Protein AF-A0AAW0KJM0-F1 (afdb_monomer)

Foldseek 3Di:
DDPLVVVQADPAQAAFWADDTRQRPHDAQDWDDDPNDTDHTYFGDQRYQHNHNPDGGPSNVVVVVVCVQQQVVPVVSHGPVPPDDPD

Radius of gyration: 17.76 Å; Cα contacts (8 Å, |Δi|>4): 141; chains: 1; bounding box: 42×33×50 Å

Mean predicted aligned error: 8.23 Å

Solvent-accessible surface area (backbone atoms only — not comparable to full-atom values): 5071 Å² total; per-residue (Å²): 134,55,81,55,49,81,71,63,28,54,67,43,83,34,27,49,20,37,47,88,58,62,57,14,84,28,62,65,80,36,74,41,83,51,95,97,41,75,44,77,27,54,87,60,78,75,42,25,33,22,33,32,84,86,43,64,20,72,56,40,49,49,57,54,46,57,45,49,47,59,7,80,80,41,87,72,76,40,29,51,90,61,63,76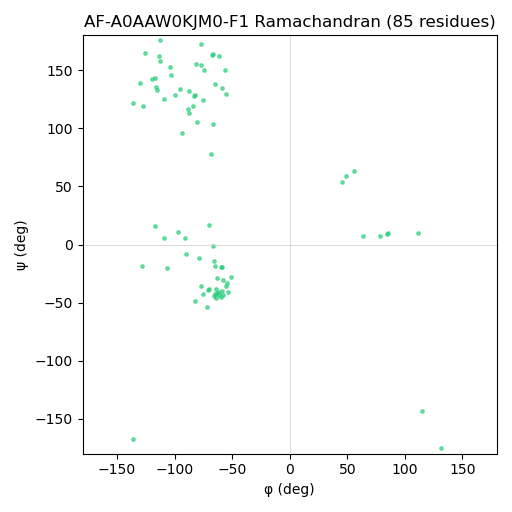,68,92,126

pLDDT: mean 79.24, std 11.07, range [46.59, 95.75]

Secondary structure (DSSP, 8-state):
--TTGGGT-SSTTS-SSSSSSSS--SPTTSEEEETTEEEE-----TT-SBSSSS-B-HHHHHHHHHHHHTTTTSSS---GGGS----

Organism: Quercus suber (NCBI:txid583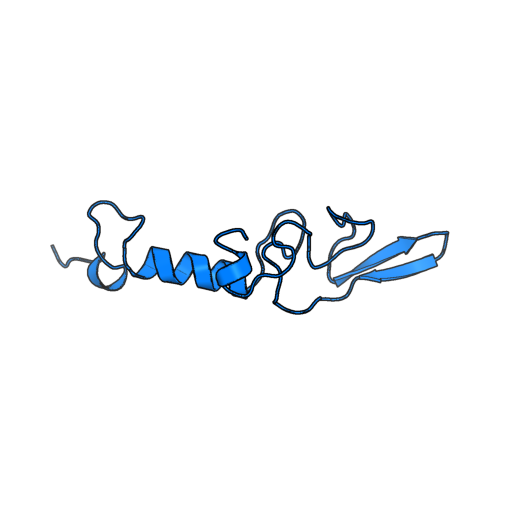31)

Sequence (87 aa):
MTRLQHRGFEIPLVACCGYGGTYNNGGCGGKFPVNRSQIFVGSCEHLKINWNEIHYTKAANKFVFDQISTGAFSYPLVPLKMACRNI

Structure (mmCIF, N/CA/C/O backbone):
data_AF-A0AAW0KJM0-F1
#
_entry.id   AF-A0AAW0KJM0-F1
#
loop_
_atom_site.group_PDB
_atom_site.id
_atom_site.type_symbol
_atom_site.label_atom_id
_atom_site.label_alt_id
_atom_site.label_comp_id
_atom_site.label_asym_id
_atom_site.label_entity_id
_atom_site.label_seq_id
_atom_site.pdbx_PDB_ins_code
_atom_site.Cartn_x
_atom_site.Cartn_y
_atom_site.Cartn_z
_atom_site.occupancy
_atom_site.B_iso_or_equiv
_atom_site.auth_seq_id
_atom_site.auth_comp_id
_atom_site.auth_asym_id
_atom_site.auth_atom_id
_atom_site.pdbx_PDB_model_num
ATOM 1 N N . MET A 1 1 ? 4.972 -19.307 4.428 1.00 46.59 1 MET A N 1
ATOM 2 C CA . MET A 1 1 ? 4.170 -18.261 3.756 1.00 46.59 1 MET A CA 1
ATOM 3 C C . MET A 1 1 ? 3.947 -17.112 4.723 1.00 46.59 1 MET A C 1
ATOM 5 O O . MET A 1 1 ? 3.721 -17.364 5.900 1.00 46.59 1 MET A O 1
ATOM 9 N N . THR A 1 2 ? 4.065 -15.864 4.274 1.00 60.09 2 THR A N 1
ATOM 10 C CA . THR A 1 2 ? 3.807 -14.689 5.128 1.00 60.09 2 THR A CA 1
ATOM 11 C C . THR A 1 2 ? 2.302 -14.409 5.213 1.00 60.09 2 THR A C 1
ATOM 13 O O . THR A 1 2 ? 1.548 -14.750 4.303 1.00 60.09 2 THR A O 1
ATOM 16 N N . ARG A 1 3 ? 1.836 -13.748 6.286 1.00 63.66 3 ARG A N 1
ATOM 17 C CA . ARG A 1 3 ? 0.415 -13.364 6.484 1.00 63.66 3 ARG A CA 1
ATOM 18 C C . ARG A 1 3 ? -0.190 -12.628 5.276 1.00 63.66 3 ARG A C 1
ATOM 20 O O . ARG A 1 3 ? -1.392 -12.698 5.053 1.00 63.66 3 ARG A O 1
ATOM 27 N N . LEU A 1 4 ? 0.650 -11.939 4.507 1.00 62.88 4 LEU A N 1
ATOM 28 C CA . LEU A 1 4 ? 0.289 -11.161 3.322 1.00 62.88 4 LEU A CA 1
ATOM 29 C C . LEU A 1 4 ? 0.036 -12.048 2.092 1.00 62.88 4 LEU A C 1
ATOM 31 O O . LEU A 1 4 ? -0.912 -11.794 1.355 1.00 62.88 4 LEU A O 1
ATOM 35 N N . GLN A 1 5 ? 0.790 -13.140 1.932 1.00 60.34 5 GLN A N 1
ATOM 36 C CA . GLN A 1 5 ? 0.560 -14.125 0.866 1.00 60.34 5 GLN A CA 1
ATOM 37 C C . GLN A 1 5 ? -0.800 -14.819 1.026 1.00 60.34 5 GLN A C 1
ATOM 39 O O . GLN A 1 5 ? -1.533 -14.978 0.057 1.00 60.34 5 GLN A O 1
ATOM 44 N N . HIS A 1 6 ? -1.212 -15.118 2.263 1.00 61.94 6 HIS A N 1
ATOM 45 C CA . HIS A 1 6 ? -2.549 -15.661 2.551 1.00 61.94 6 HIS A CA 1
ATOM 46 C C . HIS A 1 6 ? -3.702 -14.687 2.260 1.00 61.94 6 HIS A C 1
ATOM 48 O O . HIS A 1 6 ? -4.861 -15.092 2.238 1.00 61.94 6 HIS A O 1
ATOM 54 N N . ARG A 1 7 ? -3.409 -13.397 2.072 1.00 66.12 7 ARG A N 1
ATOM 55 C CA . ARG A 1 7 ? -4.393 -12.361 1.729 1.00 66.12 7 ARG A CA 1
ATOM 56 C C . ARG A 1 7 ? -4.438 -12.068 0.224 1.00 66.12 7 ARG A C 1
ATOM 58 O O . ARG A 1 7 ? -5.078 -11.099 -0.165 1.00 66.12 7 ARG A O 1
ATOM 65 N N . GLY A 1 8 ? -3.780 -12.891 -0.598 1.00 73.25 8 GLY A N 1
ATOM 66 C CA . GLY A 1 8 ? -3.760 -12.753 -2.056 1.00 73.25 8 GLY A CA 1
ATOM 67 C C . GLY A 1 8 ? -2.693 -11.797 -2.592 1.00 73.25 8 GLY A C 1
ATOM 68 O O . GLY A 1 8 ? -2.728 -11.478 -3.775 1.00 73.25 8 GLY A O 1
ATOM 69 N N . PHE A 1 9 ? -1.753 -11.334 -1.754 1.00 77.62 9 PHE A N 1
ATOM 70 C CA . PHE A 1 9 ? -0.626 -10.528 -2.226 1.00 77.62 9 PHE A CA 1
ATOM 71 C C . PHE A 1 9 ? 0.539 -11.419 -2.653 1.00 77.62 9 PHE A C 1
ATOM 73 O O . PHE A 1 9 ? 1.191 -12.063 -1.822 1.00 77.62 9 PHE A O 1
ATOM 80 N N . GLU A 1 10 ? 0.840 -11.412 -3.943 1.00 73.19 10 GLU A N 1
ATOM 81 C CA . GLU A 1 10 ? 1.993 -12.099 -4.508 1.00 73.19 10 GLU A CA 1
ATOM 82 C C . GLU A 1 10 ? 3.219 -11.184 -4.457 1.00 73.19 10 GLU A C 1
ATOM 84 O O . GLU A 1 10 ? 3.164 -10.015 -4.830 1.00 73.19 10 GLU A O 1
ATOM 89 N N . ILE A 1 11 ? 4.345 -11.721 -3.973 1.00 72.00 11 ILE A N 1
ATOM 90 C CA . ILE A 1 11 ? 5.637 -11.015 -3.892 1.00 72.00 11 ILE A CA 1
ATOM 91 C C . ILE A 1 11 ? 5.492 -9.607 -3.254 1.00 72.00 11 ILE A C 1
ATOM 93 O O . ILE A 1 11 ? 5.820 -8.591 -3.869 1.00 72.00 11 ILE A O 1
ATOM 97 N N . PRO A 1 12 ? 4.991 -9.518 -2.005 1.00 67.31 12 PRO A N 1
ATOM 98 C CA . PRO A 1 12 ? 4.423 -8.290 -1.442 1.00 67.31 12 PRO A CA 1
ATOM 99 C C . PRO A 1 12 ? 5.371 -7.083 -1.412 1.00 67.31 12 PRO A C 1
ATOM 101 O O . PRO A 1 12 ? 4.908 -5.953 -1.505 1.00 67.31 12 PRO A O 1
ATOM 104 N N . LEU A 1 13 ? 6.681 -7.304 -1.278 1.00 73.88 13 LEU A N 1
ATOM 105 C CA . LEU A 1 13 ? 7.664 -6.232 -1.090 1.00 73.88 13 LEU A CA 1
ATOM 106 C C . LEU A 1 13 ? 8.245 -5.673 -2.397 1.00 73.88 13 LEU A C 1
ATOM 108 O O . LEU A 1 13 ? 8.942 -4.664 -2.355 1.00 73.88 13 LEU A O 1
ATOM 112 N N . VAL A 1 14 ? 7.956 -6.287 -3.547 1.00 76.88 14 VAL A N 1
ATOM 113 C CA . VAL A 1 14 ? 8.414 -5.780 -4.846 1.00 76.88 14 VAL A CA 1
ATOM 114 C C . VAL A 1 14 ? 7.469 -4.683 -5.319 1.00 76.88 14 VAL A C 1
ATOM 116 O O . VAL A 1 14 ? 6.253 -4.887 -5.376 1.00 76.88 14 VAL A O 1
ATOM 119 N N . ALA A 1 15 ? 8.027 -3.533 -5.693 1.00 76.19 15 ALA A N 1
ATOM 120 C CA . ALA A 1 15 ? 7.254 -2.453 -6.286 1.00 76.19 15 ALA A CA 1
ATOM 121 C C . ALA A 1 15 ? 6.562 -2.925 -7.574 1.00 76.19 15 ALA A C 1
ATOM 123 O O . ALA A 1 15 ? 7.116 -3.633 -8.420 1.00 76.19 15 ALA A O 1
ATOM 124 N N . CYS A 1 16 ? 5.292 -2.572 -7.693 1.00 77.81 16 CYS A N 1
ATOM 125 C CA . CYS A 1 16 ? 4.433 -3.041 -8.759 1.00 77.81 16 CYS A CA 1
ATOM 126 C C . CYS A 1 16 ? 4.740 -2.333 -10.074 1.00 77.81 16 CYS A C 1
ATOM 128 O O . CYS A 1 16 ? 4.840 -2.986 -11.111 1.00 77.81 16 CYS A O 1
ATOM 130 N N . CYS A 1 17 ? 4.943 -1.026 -10.000 1.00 76.62 17 CYS A N 1
ATOM 131 C CA . CYS A 1 17 ? 5.191 -0.162 -11.125 1.00 76.62 17 CYS A CA 1
ATOM 132 C C . CYS A 1 17 ? 6.557 0.521 -10.989 1.00 76.62 17 CYS A C 1
ATOM 134 O O . CYS A 1 17 ? 6.979 0.889 -9.893 1.00 76.62 17 CYS A O 1
ATOM 136 N N . GLY A 1 18 ? 7.225 0.653 -12.135 1.00 74.69 18 GLY A N 1
ATOM 137 C CA . GLY A 1 18 ? 8.530 1.272 -12.327 1.00 74.69 18 GLY A CA 1
ATOM 138 C C . GLY A 1 18 ? 9.462 0.394 -13.157 1.00 74.69 18 GLY A C 1
ATOM 139 O O . GLY A 1 18 ? 9.047 -0.623 -13.714 1.00 74.69 18 GLY A O 1
ATOM 140 N N . TYR A 1 19 ? 10.711 0.830 -13.295 1.00 73.12 19 TYR A N 1
ATOM 141 C CA . TYR A 1 19 ? 11.723 0.157 -14.107 1.00 73.12 19 TYR A CA 1
ATOM 142 C C . TYR A 1 19 ? 13.013 -0.036 -13.303 1.00 73.12 19 TYR A C 1
ATOM 144 O O . TYR A 1 19 ? 13.425 0.877 -12.590 1.00 73.12 19 TYR A O 1
ATOM 152 N N . GLY A 1 20 ? 13.665 -1.198 -13.431 1.00 69.44 20 GLY A N 1
ATOM 153 C CA . GLY A 1 20 ? 14.973 -1.464 -12.811 1.00 69.44 20 GLY A CA 1
ATOM 154 C C . GLY A 1 20 ? 15.006 -2.498 -11.676 1.00 69.44 20 GLY A C 1
ATOM 155 O O . GLY A 1 20 ? 16.047 -2.639 -11.042 1.00 69.44 20 GLY A O 1
ATOM 156 N N . GLY A 1 21 ? 13.928 -3.250 -11.417 1.00 68.50 21 GLY A N 1
ATOM 157 C CA . GLY A 1 21 ? 13.955 -4.418 -10.520 1.00 68.50 21 GLY A CA 1
ATOM 158 C C . GLY A 1 21 ? 13.105 -4.250 -9.259 1.00 68.50 21 GLY A C 1
ATOM 159 O O . GLY A 1 21 ? 12.028 -3.673 -9.309 1.00 68.50 21 GLY A O 1
ATOM 160 N N . THR A 1 22 ? 13.564 -4.778 -8.120 1.00 63.56 22 THR A N 1
ATOM 161 C CA . THR A 1 22 ? 12.793 -4.860 -6.859 1.00 63.56 22 THR A CA 1
ATOM 162 C C . THR A 1 22 ? 12.233 -3.516 -6.366 1.00 63.56 22 THR A C 1
ATOM 164 O O . THR A 1 22 ? 11.143 -3.500 -5.789 1.00 63.56 22 THR A O 1
ATOM 167 N N . TYR A 1 23 ? 12.948 -2.411 -6.619 1.00 58.00 23 TYR A N 1
ATOM 168 C CA . TYR A 1 23 ? 12.609 -1.067 -6.126 1.00 58.00 23 TYR A CA 1
ATOM 169 C C . TYR A 1 23 ? 12.053 -0.121 -7.201 1.00 58.00 23 TYR A C 1
ATOM 171 O O . TYR A 1 23 ? 11.248 0.731 -6.867 1.00 58.00 23 TYR A O 1
ATOM 179 N N . ASN A 1 24 ? 12.292 -0.387 -8.492 1.00 64.81 24 ASN A N 1
ATOM 180 C CA . ASN A 1 24 ? 11.554 0.236 -9.598 1.00 64.81 24 ASN A CA 1
ATOM 181 C C . ASN A 1 24 ? 11.575 1.786 -9.595 1.00 64.81 24 ASN A C 1
ATOM 183 O O . ASN A 1 24 ? 10.548 2.459 -9.574 1.00 64.81 24 ASN A O 1
ATOM 187 N N . ASN A 1 25 ? 12.775 2.343 -9.750 1.00 63.25 25 ASN A N 1
ATOM 188 C CA . ASN A 1 25 ? 13.114 3.772 -9.673 1.00 63.25 25 ASN A CA 1
ATOM 189 C C . ASN A 1 25 ? 12.512 4.655 -10.799 1.00 63.25 25 ASN A C 1
ATOM 191 O O . ASN A 1 25 ? 12.756 5.861 -10.864 1.00 63.25 25 ASN A O 1
ATOM 195 N N . GLY A 1 26 ? 11.775 4.062 -11.741 1.00 68.00 26 GLY A N 1
ATOM 196 C CA . GLY A 1 26 ? 11.111 4.769 -12.835 1.00 68.00 26 GLY A CA 1
ATOM 197 C C . GLY A 1 26 ? 9.716 5.230 -12.425 1.00 68.00 26 GLY A C 1
ATOM 198 O O . GLY A 1 26 ? 8.851 4.402 -12.162 1.00 68.00 26 GLY A O 1
ATOM 199 N N . GLY A 1 27 ? 9.473 6.541 -12.392 1.00 70.44 27 GLY A N 1
ATOM 200 C CA . GLY A 1 27 ? 8.160 7.094 -12.050 1.00 70.44 27 GLY A CA 1
ATOM 201 C C . GLY A 1 27 ? 7.028 6.542 -12.930 1.00 70.44 27 GLY A C 1
ATOM 202 O O . GLY A 1 27 ? 7.105 6.554 -14.159 1.00 70.44 27 GLY A O 1
ATOM 203 N N . CYS A 1 28 ? 5.962 6.073 -12.285 1.00 77.81 28 CYS A N 1
ATOM 204 C CA . CYS A 1 28 ? 4.768 5.534 -12.934 1.00 77.81 28 CYS A CA 1
ATOM 205 C C . CYS A 1 28 ? 4.006 6.590 -13.737 1.00 77.81 28 CYS A C 1
ATOM 207 O O . CYS A 1 28 ? 3.809 7.705 -13.258 1.00 77.81 28 CYS A O 1
ATOM 209 N N . GLY A 1 29 ? 3.525 6.226 -14.929 1.00 76.56 29 GLY A N 1
ATOM 210 C CA . GLY A 1 29 ? 2.781 7.132 -15.813 1.00 76.56 29 GLY A CA 1
ATOM 211 C C . GLY A 1 29 ? 3.666 8.106 -16.597 1.00 76.56 29 GLY A C 1
ATOM 212 O O . GLY A 1 29 ? 3.151 8.993 -17.275 1.00 76.56 29 GLY A O 1
ATOM 213 N N . GLY A 1 30 ? 4.989 7.943 -16.516 1.00 81.50 30 GLY A N 1
ATOM 214 C CA . GLY A 1 30 ? 5.972 8.745 -17.234 1.00 81.50 30 GLY A CA 1
ATOM 215 C C . GLY A 1 30 ? 6.733 7.957 -18.296 1.00 81.50 30 GLY A C 1
ATOM 216 O O . GLY A 1 30 ? 6.588 6.741 -18.449 1.00 81.50 30 GLY A O 1
ATOM 217 N N . LYS A 1 31 ? 7.587 8.674 -19.031 1.00 84.06 31 LYS A N 1
ATOM 218 C CA . LYS A 1 31 ? 8.610 8.065 -19.883 1.00 84.06 31 LYS A CA 1
ATOM 219 C C . LYS A 1 31 ? 9.929 7.995 -19.125 1.00 84.06 31 LYS A C 1
ATOM 221 O O . LYS A 1 31 ? 10.346 8.990 -18.538 1.00 84.06 31 LYS A O 1
ATOM 226 N N . PHE A 1 32 ? 10.592 6.847 -19.172 1.00 81.00 32 PHE A N 1
ATOM 227 C CA . P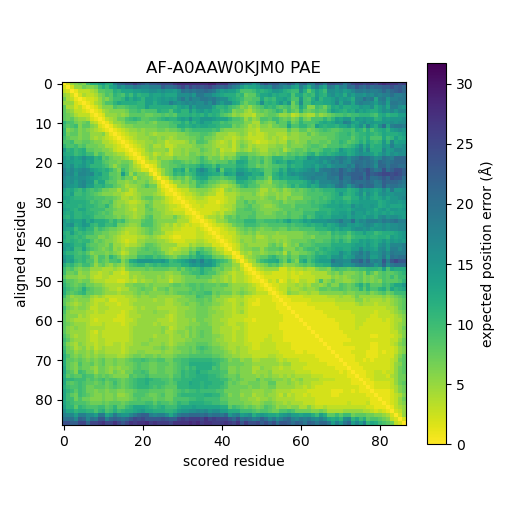HE A 1 32 ? 11.881 6.627 -18.523 1.00 81.00 32 PHE A CA 1
ATOM 228 C C . PHE A 1 32 ? 12.972 6.356 -19.573 1.00 81.00 32 PHE A C 1
ATOM 230 O O . PHE A 1 32 ? 12.734 5.573 -20.500 1.00 81.00 32 PHE A O 1
ATOM 237 N N . PRO A 1 33 ? 14.148 7.005 -19.482 1.00 83.31 33 PRO A N 1
ATOM 238 C CA . PRO A 1 33 ? 15.237 6.786 -20.424 1.00 83.31 33 PRO A CA 1
ATOM 239 C C . PRO A 1 33 ? 15.946 5.456 -20.143 1.00 83.31 33 PRO A C 1
ATOM 241 O O . PRO A 1 33 ? 16.451 5.220 -19.049 1.00 83.31 33 PRO A O 1
ATOM 244 N N . VAL A 1 34 ? 16.026 4.597 -21.155 1.00 82.69 34 VAL A N 1
ATOM 245 C CA . VAL A 1 34 ? 16.728 3.308 -21.114 1.00 82.69 34 VAL A CA 1
ATOM 246 C C . VAL A 1 34 ? 17.520 3.159 -22.403 1.00 82.69 34 VAL A C 1
ATOM 248 O O . VAL A 1 34 ? 16.940 3.195 -23.484 1.00 82.69 34 VAL A O 1
ATOM 251 N N . ASN A 1 35 ? 18.843 2.993 -22.310 1.00 82.19 35 ASN A N 1
ATOM 252 C CA . ASN A 1 35 ? 19.723 2.726 -23.458 1.00 82.19 35 ASN A CA 1
ATOM 253 C C . ASN A 1 35 ? 19.450 3.634 -24.676 1.00 82.19 35 ASN A C 1
ATOM 255 O O . ASN A 1 35 ? 19.211 3.158 -25.783 1.00 82.19 35 ASN A O 1
ATOM 259 N N . ARG A 1 36 ? 19.466 4.958 -24.459 1.00 86.56 36 ARG A N 1
ATOM 260 C CA . ARG A 1 36 ? 19.197 6.003 -25.477 1.00 86.56 36 ARG A CA 1
ATOM 261 C C . ARG A 1 36 ? 17.781 5.995 -26.077 1.00 86.56 36 ARG A C 1
ATOM 263 O O . ARG A 1 36 ? 17.515 6.769 -26.989 1.00 86.56 36 ARG A O 1
ATOM 270 N N . SER A 1 37 ? 16.874 5.179 -25.548 1.00 86.25 37 SER A N 1
ATOM 271 C CA . SER A 1 37 ? 15.454 5.139 -25.911 1.00 86.25 37 SER A CA 1
ATOM 272 C C . SER A 1 37 ? 14.581 5.591 -24.737 1.00 86.25 37 SER A C 1
ATOM 274 O O . SER A 1 37 ? 15.032 5.619 -23.594 1.00 86.25 37 SER A O 1
ATOM 276 N N . GLN A 1 38 ? 13.323 5.951 -25.001 1.00 86.94 38 GLN A N 1
ATOM 277 C CA . GLN A 1 38 ? 12.331 6.231 -23.960 1.00 86.94 38 GLN A CA 1
ATOM 278 C C . GLN A 1 38 ? 11.291 5.117 -23.924 1.00 86.94 38 GLN A C 1
ATOM 280 O O . GLN A 1 38 ? 10.641 4.851 -24.933 1.00 86.94 38 GLN A O 1
ATOM 285 N N . ILE A 1 39 ? 11.101 4.507 -22.757 1.00 84.81 39 ILE A N 1
ATOM 286 C CA . ILE A 1 39 ? 10.017 3.549 -22.522 1.00 84.81 39 ILE A CA 1
ATOM 287 C C . ILE A 1 39 ? 8.907 4.211 -21.715 1.00 84.81 39 ILE A C 1
ATOM 289 O O . ILE A 1 39 ? 9.177 5.055 -20.863 1.00 84.81 39 ILE A O 1
ATOM 293 N N . PHE A 1 40 ? 7.658 3.832 -21.968 1.00 83.12 40 PHE A N 1
ATOM 294 C CA . PHE A 1 40 ? 6.549 4.227 -21.108 1.00 83.12 40 PHE A CA 1
ATOM 295 C C . PHE A 1 40 ? 6.456 3.272 -19.917 1.00 83.12 40 PHE A C 1
ATOM 297 O O . PHE A 1 40 ? 6.413 2.055 -20.095 1.00 83.12 40 PHE A O 1
ATOM 304 N N . VAL A 1 41 ? 6.418 3.826 -18.708 1.00 82.75 41 VAL A N 1
ATOM 305 C CA . VAL A 1 41 ? 6.274 3.058 -17.471 1.00 82.75 41 VAL A CA 1
ATOM 306 C C . VAL A 1 41 ? 4.793 2.996 -17.114 1.00 82.75 41 VAL A C 1
ATOM 308 O O . VAL A 1 41 ? 4.230 3.924 -16.529 1.00 82.75 41 VAL A O 1
ATOM 311 N N . GLY A 1 42 ? 4.159 1.899 -17.524 1.00 73.50 42 GLY A N 1
ATOM 312 C CA . GLY A 1 42 ? 2.739 1.651 -17.309 1.00 73.50 42 GLY A CA 1
ATOM 313 C C . GLY A 1 42 ? 2.388 1.206 -15.891 1.00 73.50 42 GLY A C 1
ATOM 314 O O . GLY A 1 42 ? 3.247 0.922 -15.057 1.00 73.50 42 GLY A O 1
ATOM 315 N N . SER A 1 43 ? 1.085 1.133 -15.640 1.00 74.62 43 SER A N 1
ATOM 316 C CA . SER A 1 43 ? 0.515 0.487 -14.463 1.00 74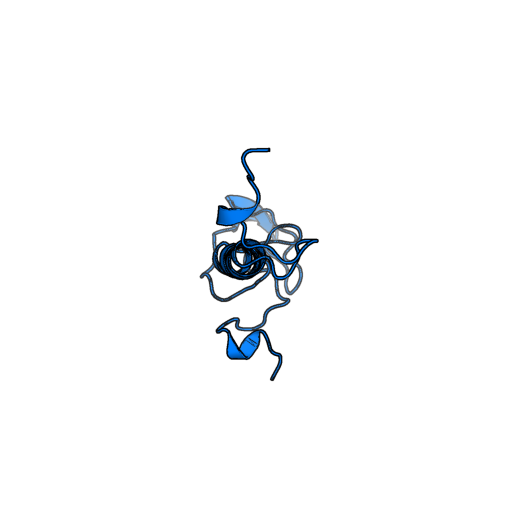.62 43 SER A CA 1
ATOM 317 C C . SER A 1 43 ? 0.737 -1.030 -14.476 1.00 74.62 43 SER A C 1
ATOM 319 O O . SER A 1 43 ? 1.018 -1.638 -15.504 1.00 74.62 43 SER A O 1
ATOM 321 N N . CYS A 1 44 ? 0.556 -1.648 -13.316 1.00 74.56 44 CYS A N 1
ATOM 322 C CA . CYS A 1 44 ? 0.631 -3.091 -13.096 1.00 74.56 44 CYS A CA 1
ATOM 323 C C . CYS A 1 44 ? -0.662 -3.596 -12.432 1.00 74.56 44 CYS A C 1
ATOM 325 O O . CYS A 1 44 ? -1.445 -2.806 -11.894 1.00 74.56 44 CYS A O 1
ATOM 327 N N . GLU A 1 45 ? -0.884 -4.911 -12.443 1.00 67.25 45 GLU A N 1
ATOM 328 C CA . GLU A 1 45 ? -2.059 -5.517 -11.811 1.00 67.25 45 GLU A CA 1
ATOM 329 C C . GLU A 1 45 ? -1.973 -5.563 -10.274 1.00 67.25 45 GLU A C 1
ATOM 331 O O . GLU A 1 45 ? -0.906 -5.657 -9.668 1.00 67.25 45 GLU A O 1
ATOM 336 N N . HIS A 1 46 ? -3.144 -5.493 -9.637 1.00 65.50 46 HIS A N 1
ATOM 337 C CA . HIS A 1 46 ? -3.371 -5.129 -8.232 1.00 65.50 46 HIS A CA 1
ATOM 338 C C . HIS A 1 46 ? -2.913 -6.143 -7.158 1.00 65.50 46 HIS A C 1
ATOM 340 O O . HIS A 1 46 ? -3.350 -6.038 -6.012 1.00 65.50 46 HIS A O 1
ATOM 346 N N . LEU A 1 47 ? -2.056 -7.114 -7.481 1.00 70.75 47 LEU A N 1
ATOM 347 C CA . LEU A 1 47 ? -1.686 -8.220 -6.580 1.00 70.75 47 LEU A CA 1
ATOM 348 C C . LEU A 1 47 ? -0.448 -7.945 -5.705 1.00 70.75 47 LEU A C 1
ATOM 350 O O . LEU A 1 47 ? -0.002 -8.823 -4.973 1.00 70.75 47 LEU A O 1
ATOM 354 N N . LYS A 1 48 ? 0.102 -6.726 -5.737 1.00 76.88 48 LYS A N 1
ATOM 355 C CA . LYS A 1 48 ? 1.279 -6.309 -4.950 1.00 76.88 48 LYS A CA 1
ATOM 356 C C . LYS A 1 48 ? 0.912 -5.265 -3.892 1.00 76.88 48 LYS A C 1
ATOM 358 O O . LYS A 1 48 ? -0.095 -4.572 -4.028 1.00 76.88 48 LYS A O 1
ATOM 363 N N . ILE A 1 49 ? 1.722 -5.132 -2.836 1.00 80.69 49 ILE A N 1
ATOM 364 C CA . ILE A 1 49 ? 1.484 -4.130 -1.775 1.00 80.69 49 ILE A CA 1
ATOM 365 C C . ILE A 1 49 ? 2.008 -2.763 -2.193 1.00 80.69 49 ILE A C 1
ATOM 367 O O . ILE A 1 49 ? 1.282 -1.776 -2.100 1.00 80.69 49 ILE A O 1
ATOM 371 N N . ASN A 1 50 ? 3.246 -2.711 -2.679 1.00 80.69 50 ASN A N 1
ATOM 372 C CA . ASN A 1 50 ? 3.896 -1.472 -3.090 1.00 80.69 50 ASN A CA 1
ATOM 373 C C . ASN A 1 50 ? 3.488 -1.130 -4.523 1.00 80.69 50 ASN A C 1
ATOM 375 O O . ASN A 1 50 ? 3.746 -1.908 -5.438 1.00 80.69 50 ASN A O 1
ATOM 379 N N . TRP A 1 51 ? 2.854 0.023 -4.733 1.00 76.81 51 TRP A N 1
ATOM 380 C CA . TRP A 1 51 ? 2.595 0.545 -6.074 1.00 76.81 51 TRP A CA 1
ATOM 381 C C . TRP A 1 51 ? 3.893 1.038 -6.706 1.00 76.81 51 TRP A C 1
ATOM 383 O O . TRP A 1 51 ? 4.277 0.569 -7.772 1.00 76.81 51 TRP A O 1
ATOM 393 N N . ASN A 1 52 ? 4.584 1.922 -5.995 1.00 73.69 52 ASN A N 1
ATOM 394 C CA . ASN A 1 52 ? 5.939 2.383 -6.270 1.00 73.69 52 ASN A CA 1
ATOM 395 C C . ASN A 1 52 ? 6.725 2.407 -4.946 1.00 73.69 52 ASN A C 1
ATOM 397 O O . ASN A 1 52 ? 6.261 1.860 -3.946 1.00 73.69 52 ASN A O 1
ATOM 401 N N . GLU A 1 53 ? 7.894 3.043 -4.924 1.00 71.38 53 GLU A N 1
ATOM 402 C CA . GLU A 1 53 ? 8.770 3.112 -3.744 1.00 71.38 53 GLU A CA 1
ATOM 403 C C . GLU A 1 53 ? 8.139 3.771 -2.503 1.00 71.38 53 GLU A C 1
ATOM 405 O O . GLU A 1 53 ? 8.623 3.559 -1.395 1.00 71.38 53 GLU A O 1
ATOM 410 N N . ILE A 1 54 ? 7.066 4.558 -2.662 1.00 78.06 54 ILE A N 1
ATOM 411 C CA . ILE A 1 54 ? 6.505 5.400 -1.589 1.00 78.06 54 ILE A CA 1
ATOM 412 C C . ILE A 1 54 ? 4.994 5.225 -1.357 1.00 78.06 54 ILE A C 1
ATOM 414 O O . ILE A 1 54 ? 4.500 5.591 -0.294 1.00 78.06 54 ILE A O 1
ATOM 418 N N . HIS A 1 55 ? 4.243 4.660 -2.308 1.00 84.31 55 HIS A N 1
ATOM 419 C CA . HIS A 1 55 ? 2.790 4.486 -2.206 1.00 84.31 55 HIS A CA 1
ATOM 420 C C . HIS A 1 55 ? 2.387 3.012 -2.210 1.00 84.31 55 HIS A C 1
ATOM 422 O O . HIS A 1 55 ? 2.908 2.205 -2.982 1.00 84.31 55 HIS A O 1
ATOM 428 N N . TYR A 1 56 ? 1.365 2.682 -1.421 1.00 85.75 56 TYR A N 1
ATOM 429 C CA . TYR A 1 56 ? 0.668 1.402 -1.507 1.00 85.75 56 TYR A CA 1
ATOM 430 C C . TYR A 1 56 ? -0.293 1.333 -2.693 1.00 85.75 56 TYR A C 1
ATOM 432 O O . TYR A 1 56 ? -0.828 2.341 -3.159 1.00 85.75 56 TYR A O 1
ATOM 440 N N . THR A 1 57 ? -0.557 0.114 -3.158 1.00 84.19 57 THR A N 1
ATOM 441 C CA . THR A 1 57 ? -1.620 -0.155 -4.127 1.00 84.19 57 THR A CA 1
ATOM 442 C C . THR A 1 57 ? -3.000 0.072 -3.513 1.00 84.19 57 THR A C 1
ATOM 444 O O . THR A 1 57 ? -3.192 0.065 -2.294 1.00 84.19 57 THR A O 1
ATOM 447 N N . LYS A 1 58 ? -4.013 0.207 -4.376 1.00 85.50 58 LYS A N 1
ATOM 448 C CA . LYS A 1 58 ? -5.419 0.298 -3.960 1.00 85.50 58 LYS A CA 1
ATOM 449 C C . LYS A 1 58 ? -5.842 -0.869 -3.058 1.00 85.50 58 LYS A C 1
ATOM 451 O O . LYS A 1 58 ? -6.554 -0.649 -2.081 1.00 85.50 58 LYS A O 1
ATOM 456 N N . ALA A 1 59 ? -5.400 -2.089 -3.368 1.00 84.62 59 ALA A N 1
ATOM 457 C CA . ALA A 1 59 ? -5.724 -3.281 -2.587 1.00 84.62 59 ALA A CA 1
ATOM 458 C C . ALA A 1 59 ? -5.108 -3.224 -1.180 1.00 84.62 59 ALA A C 1
ATOM 460 O O . ALA A 1 59 ? -5.800 -3.476 -0.193 1.00 84.62 59 ALA A O 1
ATOM 461 N N . ALA A 1 60 ? -3.838 -2.822 -1.073 1.00 87.12 60 ALA A N 1
ATOM 462 C CA . ALA A 1 60 ? -3.169 -2.651 0.213 1.00 87.12 60 ALA A CA 1
ATOM 463 C C . ALA A 1 60 ? -3.792 -1.520 1.048 1.00 87.12 60 ALA A C 1
ATOM 465 O O . ALA A 1 60 ? -4.069 -1.715 2.231 1.00 87.12 60 ALA A O 1
ATOM 466 N N . ASN A 1 61 ? -4.118 -0.382 0.429 1.00 91.06 61 ASN A N 1
ATOM 467 C CA . ASN A 1 61 ? -4.823 0.707 1.110 1.00 91.06 61 ASN A CA 1
ATOM 468 C C . ASN A 1 61 ? -6.202 0.277 1.615 1.00 91.06 61 ASN A C 1
ATOM 470 O O . ASN A 1 61 ? -6.562 0.601 2.745 1.00 91.06 61 ASN A O 1
ATOM 474 N N . LYS A 1 62 ? -6.960 -0.498 0.828 1.00 90.56 62 LYS A N 1
ATOM 475 C CA . LYS A 1 62 ? -8.233 -1.060 1.291 1.00 90.56 62 LYS A CA 1
ATOM 476 C C . LYS A 1 62 ? -8.035 -1.990 2.491 1.00 90.56 62 LYS A C 1
ATOM 478 O O . LYS A 1 62 ? -8.785 -1.887 3.454 1.00 90.56 62 LYS A O 1
ATOM 483 N N . PHE A 1 63 ? -7.023 -2.856 2.461 1.00 88.06 63 PHE A N 1
ATOM 484 C CA . PHE A 1 63 ? -6.727 -3.744 3.585 1.00 88.06 63 PHE A CA 1
ATOM 485 C C . PHE A 1 63 ? -6.420 -2.968 4.877 1.00 88.06 63 PHE A C 1
ATOM 487 O O . PHE A 1 63 ? -6.949 -3.308 5.934 1.00 88.06 63 PHE A O 1
ATOM 494 N N . VAL A 1 64 ? -5.602 -1.913 4.798 1.00 91.44 64 VAL A N 1
ATOM 495 C CA . VAL A 1 64 ? -5.306 -1.036 5.944 1.00 91.44 64 VAL A CA 1
ATOM 496 C C . VAL A 1 64 ? -6.570 -0.317 6.418 1.00 91.44 64 VAL A C 1
ATOM 498 O O . VAL A 1 64 ? -6.863 -0.319 7.614 1.00 91.44 64 VAL A O 1
ATOM 501 N N . PHE A 1 65 ? -7.353 0.242 5.491 1.00 93.94 65 PHE A N 1
ATOM 502 C CA . PHE A 1 65 ? -8.612 0.914 5.806 1.00 93.94 65 PHE A CA 1
ATOM 503 C C . PHE A 1 65 ? -9.597 -0.008 6.526 1.00 93.94 65 PHE A C 1
ATOM 505 O O . PHE A 1 65 ? -10.189 0.406 7.517 1.00 93.94 65 PHE A O 1
ATOM 512 N N . ASP A 1 66 ? -9.746 -1.258 6.081 1.00 94.00 66 ASP A N 1
ATOM 513 C CA . ASP A 1 66 ? -10.673 -2.205 6.700 1.00 94.00 66 ASP A CA 1
ATOM 514 C C . ASP A 1 66 ? -10.321 -2.416 8.185 1.00 94.00 66 ASP A C 1
ATOM 516 O O . ASP A 1 66 ? -11.214 -2.391 9.027 1.00 94.00 66 ASP A O 1
ATOM 520 N N . GLN A 1 67 ? -9.033 -2.495 8.537 1.00 92.81 67 GLN A N 1
ATOM 521 C CA . GLN A 1 67 ? -8.584 -2.600 9.934 1.00 92.81 67 GLN A CA 1
ATOM 522 C C . GLN A 1 67 ? -8.771 -1.303 10.737 1.00 92.81 67 GLN A C 1
ATOM 524 O O . GLN A 1 67 ? -9.155 -1.346 11.902 1.00 92.81 67 GLN A O 1
ATOM 529 N N . ILE A 1 68 ? -8.521 -0.138 10.132 1.00 94.8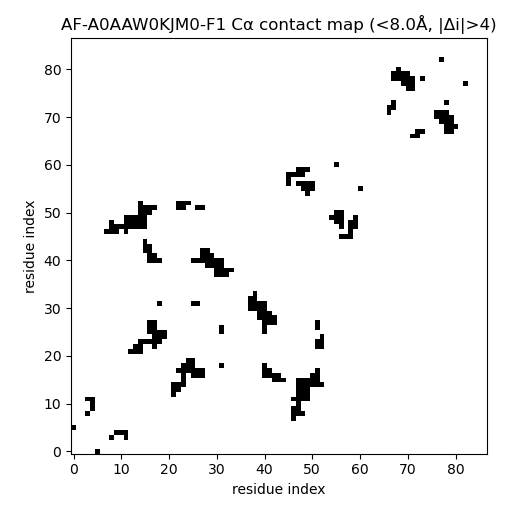1 68 ILE A N 1
ATOM 530 C CA . ILE A 1 68 ? -8.781 1.157 10.782 1.00 94.81 68 ILE A CA 1
ATOM 531 C C . ILE A 1 68 ? -10.283 1.312 11.053 1.00 94.81 68 ILE A C 1
ATOM 533 O O . ILE A 1 68 ? -10.683 1.745 12.131 1.00 94.81 68 ILE A O 1
ATOM 537 N N . SER A 1 69 ? -11.128 0.913 10.101 1.00 95.75 69 SER A N 1
ATOM 538 C CA . SER A 1 69 ? -12.580 1.079 10.182 1.00 95.75 69 SER A CA 1
ATOM 539 C C . SER A 1 69 ? -13.215 0.306 11.344 1.00 95.75 69 SER A C 1
ATOM 541 O O . SER A 1 69 ? -14.215 0.764 11.903 1.00 95.75 69 SER A O 1
ATOM 543 N N . THR A 1 70 ? -12.617 -0.820 11.752 1.00 95.62 70 THR A N 1
ATOM 544 C CA . THR A 1 70 ? -13.068 -1.607 12.910 1.00 95.62 70 THR A CA 1
ATOM 545 C C . THR A 1 70 ? -12.628 -1.023 14.250 1.00 95.62 70 THR A C 1
ATOM 547 O O . THR A 1 70 ? -13.136 -1.449 15.283 1.00 95.62 70 THR A O 1
ATOM 550 N N . GLY A 1 71 ? -11.718 -0.044 14.251 1.00 94.44 71 GLY A N 1
ATOM 551 C CA . GLY A 1 71 ? -11.144 0.518 15.470 1.00 94.44 71 GLY A CA 1
ATOM 552 C C . GLY A 1 71 ? -9.956 -0.269 16.019 1.00 94.44 71 GLY A C 1
ATOM 553 O O . GLY A 1 71 ? -9.494 0.049 17.109 1.00 94.44 71 GLY A O 1
ATOM 554 N N . ALA A 1 72 ? -9.428 -1.263 15.288 1.00 95.25 72 ALA A N 1
ATOM 555 C CA . ALA A 1 72 ? -8.304 -2.097 15.739 1.00 95.25 72 ALA A CA 1
ATOM 556 C C . ALA A 1 72 ? -7.021 -1.301 16.053 1.00 95.25 72 ALA A C 1
ATOM 558 O O . ALA A 1 72 ? -6.148 -1.791 16.765 1.00 95.25 72 ALA A O 1
ATOM 559 N N . PHE A 1 73 ? -6.918 -0.080 15.521 1.00 93.00 73 PHE A N 1
ATOM 560 C CA . PHE A 1 73 ? -5.803 0.845 15.732 1.00 93.00 73 PHE A CA 1
ATOM 561 C C . PHE A 1 73 ? -6.217 2.142 16.446 1.00 93.00 73 PHE A C 1
ATOM 563 O O . PHE A 1 73 ? -5.484 3.127 16.406 1.00 93.00 73 PHE A O 1
ATOM 570 N N . SER A 1 74 ? -7.395 2.178 17.068 1.00 92.19 74 SER A N 1
ATOM 571 C CA . SER A 1 74 ? -7.911 3.355 17.775 1.00 92.19 74 SER A CA 1
ATOM 572 C C . SER A 1 74 ? -7.783 3.192 19.290 1.00 92.19 74 SER A C 1
ATOM 574 O O . SER A 1 74 ? -7.817 2.079 19.808 1.00 92.19 74 SER A O 1
ATOM 576 N N . TYR A 1 75 ? -7.666 4.304 20.020 1.00 90.44 75 TYR A N 1
ATOM 577 C CA . TYR A 1 75 ? -7.776 4.305 21.478 1.00 90.44 75 TYR A CA 1
ATOM 578 C C . TYR A 1 75 ? -8.815 5.343 21.938 1.00 90.44 75 TYR A C 1
ATOM 580 O O . TYR A 1 75 ? -8.624 6.529 21.664 1.00 90.44 75 TYR A O 1
ATOM 588 N N . PRO A 1 76 ? -9.903 4.937 22.627 1.00 90.94 76 PRO A N 1
ATOM 589 C CA . PRO A 1 76 ? -10.305 3.549 22.899 1.00 90.94 76 PRO A CA 1
ATOM 590 C C . PRO A 1 76 ? -10.576 2.757 21.604 1.00 90.94 76 PRO A C 1
ATOM 592 O O . PRO A 1 76 ? -10.770 3.357 20.548 1.00 90.94 76 PRO A O 1
ATOM 595 N N . LEU A 1 77 ? -10.589 1.418 21.679 1.00 92.75 77 LEU A N 1
ATOM 596 C CA . LEU A 1 77 ? -10.881 0.527 20.541 1.00 92.75 77 LEU A CA 1
ATOM 597 C C . LEU A 1 77 ? -12.356 0.656 20.125 1.00 92.75 77 LEU A C 1
ATOM 599 O O . LEU A 1 77 ? -13.200 -0.165 20.484 1.00 92.75 77 LEU A O 1
ATOM 603 N N . VAL A 1 78 ? -12.682 1.728 19.410 1.00 93.00 78 VAL A N 1
ATOM 604 C CA . VAL A 1 78 ? -14.026 2.015 18.909 1.00 93.00 78 VAL A CA 1
ATOM 605 C C . VAL A 1 78 ? -14.016 2.008 17.385 1.00 93.00 78 VAL A C 1
ATOM 607 O O . VAL A 1 78 ? -13.117 2.602 16.787 1.00 93.00 78 VAL A O 1
ATOM 610 N N . PRO A 1 79 ? -15.003 1.370 16.730 1.00 94.25 79 PRO A N 1
ATOM 611 C CA . PRO A 1 79 ? -15.132 1.442 15.282 1.00 94.25 79 PRO A CA 1
ATOM 612 C C . PRO A 1 79 ? -15.230 2.887 14.799 1.00 94.25 79 PRO A C 1
ATOM 614 O O . PRO A 1 79 ? -15.818 3.730 15.477 1.00 94.25 79 PRO A O 1
ATOM 617 N N . LEU A 1 80 ? -14.747 3.160 13.585 1.00 92.25 80 LEU A N 1
ATOM 618 C CA . LEU A 1 80 ? -14.732 4.514 13.016 1.00 92.25 80 LEU A CA 1
ATOM 619 C C . LEU A 1 80 ? -16.132 5.156 12.997 1.00 92.25 80 LEU A C 1
ATOM 621 O O . LEU A 1 80 ? -16.28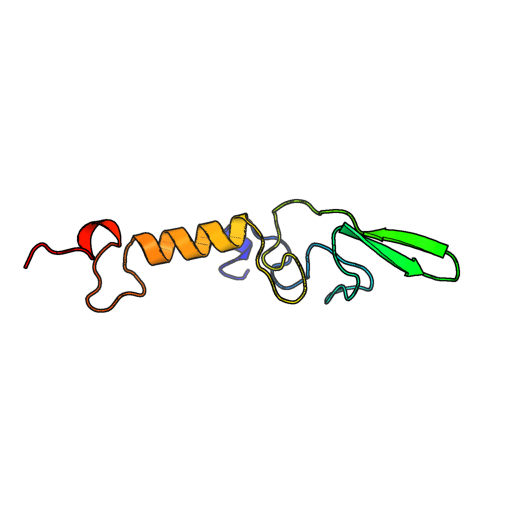1 6.3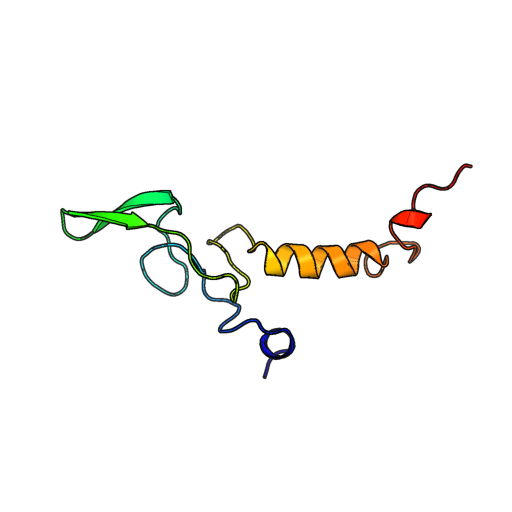42 13.273 1.00 92.25 80 LEU A O 1
ATOM 625 N N . LYS A 1 81 ? -17.180 4.357 12.759 1.00 92.75 81 LYS A N 1
ATOM 626 C CA . LYS A 1 81 ? -18.587 4.806 12.792 1.00 92.75 81 LYS A CA 1
ATOM 627 C C . LYS A 1 81 ? -19.073 5.254 14.176 1.00 92.75 81 LYS A C 1
ATOM 629 O O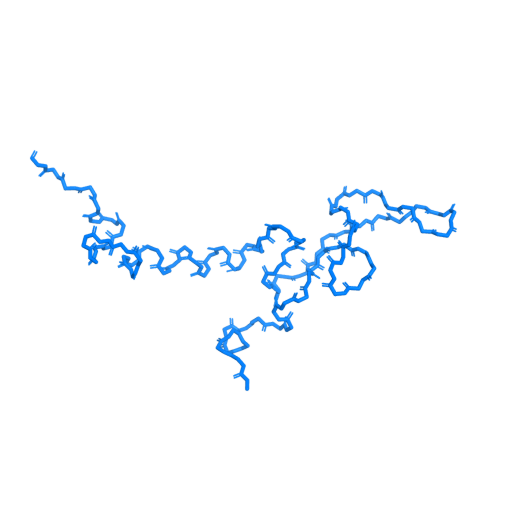 . LYS A 1 81 ? -20.094 5.921 14.266 1.00 92.75 81 LYS A O 1
ATOM 634 N N . MET A 1 82 ? -18.371 4.867 15.237 1.00 91.94 82 MET A N 1
ATOM 635 C CA . MET A 1 82 ? -18.671 5.202 16.632 1.00 91.94 82 MET A CA 1
ATOM 636 C C . MET A 1 82 ? -17.649 6.185 17.225 1.00 91.94 82 MET A C 1
ATOM 638 O O . MET A 1 82 ? -17.685 6.452 18.428 1.00 91.94 82 MET A O 1
ATOM 642 N N . ALA A 1 83 ? -16.721 6.695 16.405 1.00 89.31 83 ALA A N 1
ATOM 643 C CA . ALA A 1 83 ? -15.687 7.626 16.842 1.00 89.31 83 ALA A CA 1
ATOM 644 C C . ALA A 1 83 ? -16.272 9.004 17.187 1.00 89.31 83 ALA A C 1
ATOM 646 O O . ALA A 1 83 ? -15.871 9.617 18.173 1.00 89.31 83 ALA A O 1
ATOM 647 N N . CYS A 1 84 ? -17.262 9.467 16.420 1.00 86.38 84 CYS A N 1
ATOM 648 C CA . CYS A 1 84 ? -18.021 10.668 16.749 1.00 86.38 84 CYS A CA 1
ATOM 649 C C . CYS A 1 84 ? -19.086 10.314 17.791 1.00 86.38 84 CYS A C 1
ATOM 651 O O . CYS A 1 84 ? -20.092 9.679 17.477 1.00 86.38 84 CYS A O 1
ATOM 653 N N . ARG A 1 85 ? -18.855 10.718 19.038 1.00 75.25 85 ARG A N 1
ATOM 654 C CA . ARG A 1 85 ? -19.864 10.676 20.098 1.00 75.25 85 ARG A CA 1
ATOM 655 C C . ARG A 1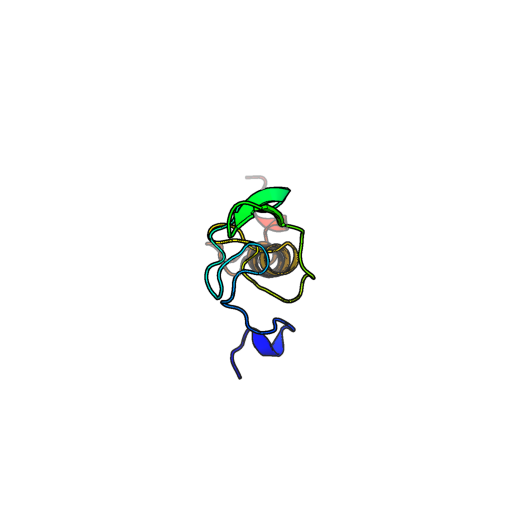 85 ? -20.442 12.080 20.231 1.00 75.25 85 ARG A C 1
ATOM 657 O O . ARG A 1 85 ? -19.673 13.029 20.352 1.00 75.25 85 ARG A O 1
ATOM 664 N N . ASN A 1 86 ? -21.767 12.206 20.193 1.00 64.25 86 ASN A N 1
ATOM 665 C CA . ASN A 1 86 ? -22.422 13.426 20.658 1.00 64.25 86 ASN A CA 1
ATOM 666 C C . ASN A 1 86 ? -22.184 13.478 22.169 1.00 64.25 86 ASN A C 1
ATOM 668 O O . ASN A 1 86 ? -22.744 12.657 22.897 1.00 64.25 86 ASN A O 1
ATOM 672 N N . ILE A 1 87 ? -21.259 14.338 22.587 1.00 61.62 87 ILE A N 1
ATOM 673 C CA . ILE A 1 87 ? -21.056 14.693 23.994 1.00 61.62 87 ILE A CA 1
ATOM 674 C C . ILE A 1 87 ? -22.142 15.695 24.369 1.00 61.62 87 ILE A C 1
ATOM 676 O O . ILE A 1 87 ? -22.374 16.614 23.550 1.00 61.62 87 ILE A O 1
#